Protein AF-A0A957A5H4-F1 (afdb_monomer_lite)

Structure (mmCIF, N/CA/C/O backbone):
data_AF-A0A957A5H4-F1
#
_entry.id   AF-A0A957A5H4-F1
#
loop_
_atom_site.group_PDB
_atom_site.id
_atom_site.type_symbol
_atom_site.label_atom_id
_atom_site.label_alt_id
_atom_site.label_comp_id
_atom_site.label_asym_id
_atom_site.label_entity_id
_atom_site.label_seq_id
_atom_site.pdbx_PDB_ins_code
_atom_site.Cartn_x
_atom_site.Cartn_y
_atom_site.Cartn_z
_atom_site.occupancy
_atom_site.B_iso_or_equiv
_atom_site.auth_seq_id
_atom_site.auth_comp_id
_atom_site.auth_asym_id
_atom_site.auth_atom_id
_atom_site.pdbx_PDB_model_num
ATOM 1 N N . SER A 1 1 ? -30.446 -36.957 -6.733 1.00 55.88 1 SER A N 1
ATOM 2 C CA . SER A 1 1 ? -30.312 -37.901 -5.613 1.00 55.88 1 SER A CA 1
ATOM 3 C C . SER A 1 1 ? -29.070 -38.734 -5.810 1.00 55.88 1 SER A C 1
ATOM 5 O O . SER A 1 1 ? -29.188 -39.827 -6.333 1.00 55.88 1 SER A O 1
ATOM 7 N N . GLU A 1 2 ? -27.893 -38.227 -5.444 1.00 54.50 2 GLU A N 1
ATOM 8 C CA . GLU A 1 2 ? -26.667 -39.028 -5.476 1.00 54.50 2 GLU A CA 1
ATOM 9 C C . GLU A 1 2 ? -25.771 -38.679 -4.280 1.00 54.50 2 GLU A C 1
ATOM 11 O O . GLU A 1 2 ? -25.314 -37.553 -4.121 1.00 54.50 2 GLU A O 1
ATOM 16 N N . PHE A 1 3 ? -25.662 -39.691 -3.418 1.00 54.66 3 PHE A N 1
ATOM 17 C CA . PHE A 1 3 ? -24.564 -40.114 -2.551 1.00 54.66 3 PHE A CA 1
ATOM 18 C C . PHE A 1 3 ? -23.832 -39.113 -1.642 1.00 54.66 3 PHE A C 1
ATOM 20 O O . PHE A 1 3 ? -22.877 -38.437 -2.007 1.00 54.66 3 PHE A O 1
ATOM 27 N N . LEU A 1 4 ? -24.240 -39.193 -0.371 1.00 59.69 4 LEU A N 1
ATOM 28 C CA . LEU A 1 4 ? -23.496 -38.851 0.839 1.00 59.69 4 LEU A CA 1
ATOM 29 C C . LEU A 1 4 ? -22.224 -39.715 0.953 1.00 59.69 4 LEU A C 1
ATOM 31 O O . LEU A 1 4 ? -22.321 -40.940 1.046 1.00 59.69 4 LEU A O 1
ATOM 35 N N . THR A 1 5 ? -21.046 -39.093 1.004 1.00 67.75 5 THR A N 1
ATOM 36 C CA . THR A 1 5 ? -19.775 -39.746 1.365 1.00 67.75 5 THR A CA 1
ATOM 37 C C . THR A 1 5 ? -19.467 -39.573 2.865 1.00 67.75 5 THR A C 1
ATOM 39 O O . THR A 1 5 ? -19.784 -38.529 3.439 1.00 67.75 5 THR A O 1
ATOM 42 N N . PRO A 1 6 ? -18.881 -40.593 3.526 1.00 62.28 6 PRO A N 1
ATOM 43 C CA . PRO A 1 6 ? -18.788 -40.683 4.983 1.00 62.28 6 PRO A CA 1
ATOM 44 C C . PRO A 1 6 ? -17.633 -39.878 5.601 1.00 62.28 6 PRO A C 1
ATOM 46 O O . PRO A 1 6 ? -16.584 -39.666 4.996 1.00 62.28 6 PRO A O 1
ATOM 49 N N . LEU A 1 7 ? -17.851 -39.481 6.858 1.00 56.69 7 LEU A N 1
ATOM 50 C CA . LEU A 1 7 ? -16.922 -38.780 7.745 1.00 56.69 7 LEU A CA 1
ATOM 51 C C . LEU A 1 7 ? -15.708 -39.667 8.082 1.00 56.69 7 LEU A C 1
ATOM 53 O O . LEU A 1 7 ? -15.852 -40.726 8.694 1.00 56.69 7 LEU A O 1
ATOM 57 N N . GLY A 1 8 ? -14.518 -39.224 7.671 1.00 57.06 8 GLY A N 1
ATOM 58 C CA . GLY A 1 8 ? -13.235 -39.873 7.945 1.00 57.06 8 GLY A CA 1
ATOM 59 C C . GLY A 1 8 ? -12.703 -39.588 9.354 1.00 57.06 8 GLY A C 1
ATOM 60 O O . GLY A 1 8 ? -12.893 -38.506 9.903 1.00 57.06 8 GLY A O 1
ATOM 61 N N . ALA A 1 9 ? -12.046 -40.601 9.916 1.00 60.00 9 ALA A N 1
ATOM 62 C CA . ALA A 1 9 ? -11.662 -40.772 11.312 1.00 60.00 9 ALA A CA 1
ATOM 63 C C . ALA A 1 9 ? -10.760 -39.681 11.923 1.00 60.00 9 ALA A C 1
ATOM 65 O O . ALA A 1 9 ? -9.797 -39.207 11.323 1.00 60.00 9 ALA A O 1
ATOM 66 N N . THR A 1 10 ? -11.045 -39.373 13.189 1.00 51.94 10 THR A N 1
ATOM 67 C CA . THR A 1 10 ? -10.250 -38.538 14.095 1.00 51.94 10 THR A CA 1
ATOM 68 C C . THR A 1 10 ? -9.019 -39.307 14.580 1.00 51.94 10 THR A C 1
ATOM 70 O O . THR A 1 10 ? -9.148 -40.312 15.277 1.00 51.94 10 THR A O 1
ATOM 73 N N . ALA A 1 11 ? -7.821 -38.839 14.232 1.00 59.34 11 ALA A N 1
ATOM 74 C CA . ALA A 1 11 ? -6.578 -39.358 14.793 1.00 59.34 11 ALA A CA 1
ATOM 75 C C . ALA A 1 11 ? -6.287 -38.693 16.151 1.00 59.34 11 ALA A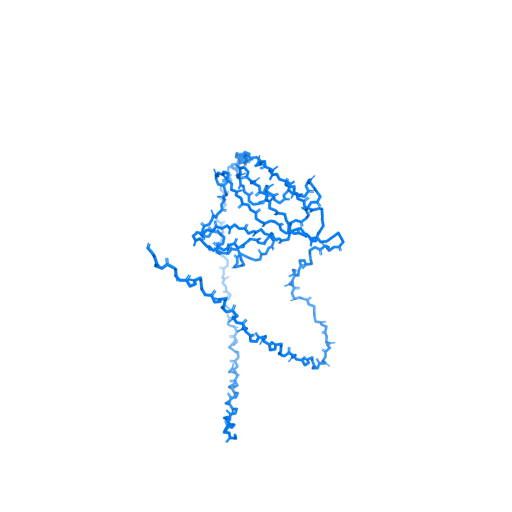 C 1
ATOM 77 O O . ALA A 1 11 ? -6.185 -37.471 16.250 1.00 59.34 11 ALA A O 1
ATOM 78 N N . THR A 1 12 ? -6.154 -39.515 17.190 1.00 71.56 12 THR A N 1
ATOM 79 C CA . THR A 1 12 ? -5.753 -39.127 18.549 1.00 71.56 12 THR A CA 1
ATOM 80 C C . THR A 1 12 ? -4.267 -38.749 18.579 1.00 71.56 12 THR A C 1
ATOM 82 O O . THR A 1 12 ? -3.441 -39.581 18.195 1.00 71.56 12 THR A O 1
ATOM 85 N N . PRO A 1 13 ? -3.876 -37.546 19.041 1.00 70.69 13 PRO A N 1
ATOM 86 C CA . PRO A 1 13 ? -2.466 -37.211 19.196 1.00 70.69 13 PRO A CA 1
ATOM 87 C C . PRO A 1 13 ? -1.824 -37.981 20.363 1.00 70.69 13 PRO A C 1
ATOM 89 O O . PRO A 1 13 ? -2.389 -38.107 21.449 1.00 70.69 13 PRO A O 1
ATOM 92 N N . SER A 1 14 ? -0.624 -38.495 20.087 1.00 75.38 14 SER A N 1
ATOM 93 C CA . SER A 1 14 ? 0.270 -39.245 20.979 1.00 75.38 14 SER A CA 1
ATOM 94 C C . SER A 1 14 ? 0.881 -38.343 22.070 1.00 75.38 14 SER A C 1
ATOM 96 O O . SER A 1 14 ? 1.149 -37.172 21.789 1.00 75.38 14 SER A O 1
ATOM 98 N N . PRO A 1 15 ? 1.115 -38.843 23.301 1.00 69.50 15 PRO A N 1
ATOM 99 C CA . PRO A 1 15 ? 1.547 -38.022 24.425 1.00 69.50 15 PRO A CA 1
ATOM 100 C C . PRO A 1 15 ? 2.988 -37.499 24.320 1.00 69.50 15 PRO A C 1
ATOM 102 O O . PRO A 1 15 ? 3.905 -38.143 23.814 1.00 69.50 15 PRO A O 1
ATOM 105 N N . THR A 1 16 ? 3.130 -36.302 24.880 1.00 69.44 16 THR A N 1
ATOM 106 C CA . THR A 1 16 ? 4.310 -35.456 25.062 1.00 69.44 16 THR A CA 1
ATOM 107 C C . THR A 1 16 ? 5.468 -36.155 25.780 1.00 69.44 16 THR A C 1
ATOM 109 O O . THR A 1 16 ? 5.308 -36.667 26.887 1.00 69.44 16 THR A O 1
ATOM 112 N N . ALA A 1 17 ? 6.662 -36.103 25.183 1.00 61.94 17 ALA A N 1
ATOM 113 C CA . ALA A 1 17 ? 7.905 -36.518 25.825 1.00 61.94 17 ALA A CA 1
ATOM 114 C C . ALA A 1 17 ? 8.346 -35.513 26.907 1.00 61.94 17 ALA A C 1
ATOM 116 O O . ALA A 1 17 ? 8.286 -34.298 26.721 1.00 61.94 17 ALA A O 1
ATOM 117 N N . SER A 1 18 ? 8.805 -36.053 28.036 1.00 65.56 18 SER A N 1
ATOM 118 C CA . SER A 1 18 ? 9.307 -35.318 29.200 1.00 65.56 18 SER A CA 1
ATOM 119 C C . SER A 1 18 ? 10.677 -34.685 28.908 1.00 65.56 18 SER A C 1
ATOM 121 O O . SER A 1 18 ? 11.568 -35.395 28.438 1.00 65.56 18 SER A O 1
ATOM 123 N N . PRO A 1 19 ? 10.904 -33.392 29.205 1.00 72.19 19 PRO A N 1
ATOM 124 C CA . PRO A 1 19 ? 12.201 -32.764 28.978 1.00 72.19 19 PRO A CA 1
ATOM 125 C C . PRO A 1 19 ? 13.236 -33.250 30.004 1.00 72.19 19 PRO A C 1
ATOM 127 O O . PRO A 1 19 ? 13.022 -33.182 31.213 1.00 72.19 19 PRO A O 1
ATOM 130 N N . THR A 1 20 ? 14.379 -33.730 29.515 1.00 71.94 20 THR A N 1
ATOM 131 C CA . THR A 1 20 ? 15.571 -34.022 30.320 1.00 71.94 20 THR A CA 1
ATOM 132 C C . THR A 1 20 ? 16.333 -32.723 30.577 1.00 71.94 20 THR A C 1
ATOM 134 O O . THR A 1 20 ? 16.801 -32.074 29.645 1.00 71.94 20 THR A O 1
ATOM 137 N N . THR A 1 21 ? 16.470 -32.333 31.843 1.00 55.03 21 THR A N 1
ATOM 138 C CA . THR A 1 21 ? 17.257 -31.166 32.258 1.00 55.03 21 THR A CA 1
ATOM 139 C C . THR A 1 21 ? 18.733 -31.541 32.386 1.00 55.03 21 THR A C 1
ATOM 141 O O . THR A 1 21 ? 19.147 -32.124 33.389 1.00 55.03 21 THR A O 1
ATOM 144 N N . THR A 1 22 ? 19.545 -31.209 31.385 1.00 60.06 22 THR A N 1
ATOM 145 C CA . THR A 1 22 ? 21.007 -31.315 31.477 1.00 60.06 22 THR A CA 1
ATOM 146 C C . THR A 1 22 ? 21.561 -30.064 32.159 1.00 60.06 22 THR A C 1
ATOM 148 O O . THR A 1 22 ? 21.514 -28.969 31.608 1.00 60.06 22 THR A O 1
ATOM 151 N N . SER A 1 23 ? 22.074 -30.231 33.379 1.00 60.28 23 SER A N 1
ATOM 152 C CA . SER A 1 23 ? 22.760 -29.184 34.140 1.00 60.28 23 SER A CA 1
ATOM 153 C C . SER A 1 23 ? 24.192 -29.030 33.628 1.00 60.28 23 SER A C 1
ATOM 155 O O . SER A 1 23 ? 25.037 -29.889 33.875 1.00 60.28 23 SER A O 1
ATOM 157 N N . THR A 1 24 ? 24.475 -27.947 32.910 1.00 61.72 24 THR A N 1
ATOM 158 C CA . THR A 1 24 ? 25.821 -27.616 32.424 1.00 61.72 24 THR A CA 1
ATOM 159 C C . THR A 1 24 ? 26.560 -26.720 33.416 1.00 61.72 24 THR A C 1
ATOM 161 O O . THR A 1 24 ? 26.071 -25.653 33.784 1.00 61.72 24 THR A O 1
ATOM 164 N N . THR A 1 25 ? 27.755 -27.150 33.819 1.00 70.94 25 THR A N 1
ATOM 165 C CA . THR A 1 25 ? 28.714 -26.395 34.639 1.00 70.94 25 THR A CA 1
ATOM 166 C C . THR A 1 25 ? 29.130 -25.091 33.944 1.00 70.94 25 THR A C 1
ATOM 168 O O . THR A 1 25 ? 29.527 -25.141 32.778 1.00 70.94 25 THR A O 1
ATOM 171 N N . PRO A 1 26 ? 29.092 -23.928 34.621 1.00 64.88 26 PRO A N 1
ATOM 172 C CA . PRO A 1 26 ? 29.508 -22.666 34.022 1.00 64.88 26 PRO A CA 1
ATOM 173 C C . PRO A 1 26 ? 31.037 -22.597 33.890 1.00 64.88 26 PRO A C 1
ATOM 175 O O . PRO A 1 26 ? 31.771 -22.671 34.875 1.00 64.88 26 PRO A O 1
ATOM 178 N N . THR A 1 27 ? 31.523 -22.436 32.661 1.00 78.25 27 THR A N 1
ATOM 179 C CA . THR A 1 27 ? 32.923 -22.108 32.356 1.00 78.25 27 THR A CA 1
ATOM 180 C C . THR A 1 27 ? 33.168 -20.613 32.615 1.00 78.25 27 THR A C 1
ATOM 182 O O . THR A 1 27 ? 32.358 -19.790 32.178 1.00 78.25 27 THR A O 1
ATOM 185 N N . PRO A 1 28 ? 34.259 -20.218 33.303 1.00 68.06 28 PRO A N 1
ATOM 186 C CA . PRO A 1 28 ? 34.569 -18.809 33.530 1.00 68.06 28 PRO A CA 1
ATOM 187 C C . PRO A 1 28 ? 34.792 -18.091 32.194 1.00 68.06 28 PRO A C 1
ATOM 189 O O . PRO A 1 28 ? 35.598 -18.509 31.364 1.00 68.06 28 PRO A O 1
ATOM 192 N N . THR A 1 29 ? 34.034 -17.016 31.989 1.00 71.44 29 THR A N 1
ATOM 193 C CA . THR A 1 29 ? 34.033 -16.226 30.755 1.00 71.44 29 THR A CA 1
ATOM 194 C C . THR A 1 29 ? 35.177 -15.206 30.788 1.00 71.44 29 THR A C 1
ATOM 196 O O . THR A 1 29 ? 35.299 -14.480 31.778 1.00 71.44 29 THR A O 1
ATOM 199 N N . PRO A 1 30 ? 36.028 -15.127 29.746 1.00 73.44 30 PRO A N 1
ATOM 200 C CA . PRO A 1 30 ? 37.092 -14.132 29.672 1.00 73.44 30 PRO A CA 1
ATOM 201 C C . PRO A 1 30 ? 36.517 -12.709 29.623 1.00 73.44 30 PRO A C 1
ATOM 203 O O . PRO A 1 30 ? 35.527 -12.443 28.943 1.00 73.44 30 PRO A O 1
ATOM 206 N N . SER A 1 31 ? 37.163 -11.795 30.349 1.00 72.56 31 SER A N 1
ATOM 207 C CA . SER A 1 31 ? 36.809 -10.374 30.394 1.00 72.56 31 SER A CA 1
ATOM 208 C C . SER A 1 31 ? 37.044 -9.732 29.024 1.00 72.56 31 SER A C 1
ATOM 210 O O . SER A 1 31 ? 38.182 -9.649 28.560 1.00 72.56 31 SER A O 1
ATOM 212 N N . ALA A 1 32 ? 35.964 -9.328 28.354 1.00 68.25 32 ALA A N 1
ATOM 213 C CA . ALA A 1 32 ? 36.020 -8.754 27.018 1.00 68.25 32 ALA A CA 1
ATOM 214 C C . ALA A 1 32 ? 36.489 -7.293 27.061 1.00 68.25 32 ALA A C 1
ATOM 216 O O . ALA A 1 32 ? 35.935 -6.456 27.775 1.00 68.25 32 ALA A O 1
ATOM 217 N N . THR A 1 33 ? 37.498 -6.981 26.249 1.00 75.19 33 THR A N 1
ATOM 218 C CA . THR A 1 33 ? 37.889 -5.613 25.910 1.00 75.19 33 THR A CA 1
ATOM 219 C C . THR A 1 33 ? 36.698 -4.895 25.275 1.00 75.19 33 THR A C 1
ATOM 221 O O . THR A 1 33 ? 36.200 -5.312 24.233 1.00 75.19 33 THR A O 1
ATOM 224 N N . VAL A 1 34 ? 36.242 -3.811 25.904 1.00 69.56 34 VAL A N 1
ATOM 225 C CA . VAL A 1 34 ? 35.187 -2.937 25.377 1.00 69.56 34 VAL A CA 1
ATOM 226 C C . VAL A 1 34 ? 35.667 -2.273 24.088 1.00 69.56 34 VAL A C 1
ATOM 228 O O . VAL A 1 34 ? 36.423 -1.304 24.106 1.00 69.56 34 VAL A O 1
ATOM 231 N N . THR A 1 35 ? 35.240 -2.818 22.951 1.00 79.94 35 THR A N 1
ATOM 232 C CA . THR A 1 35 ? 35.328 -2.139 21.659 1.00 79.94 35 THR A CA 1
ATOM 233 C C . THR A 1 35 ? 34.397 -0.925 21.702 1.00 79.94 35 THR A C 1
ATOM 235 O O . THR A 1 35 ? 33.235 -1.086 22.082 1.00 79.94 35 THR A O 1
ATOM 238 N N . PRO A 1 36 ? 34.868 0.285 21.351 1.00 73.44 36 PRO A N 1
ATOM 239 C CA . PRO A 1 36 ? 34.011 1.461 21.322 1.00 73.44 36 PRO A CA 1
ATOM 240 C C . PRO A 1 36 ? 32.834 1.204 20.381 1.00 73.44 36 PRO A C 1
ATOM 242 O O . PRO A 1 36 ? 33.021 0.888 19.205 1.00 73.44 36 PRO A O 1
ATOM 245 N N . THR A 1 37 ? 31.621 1.317 20.921 1.00 80.94 37 THR A N 1
ATOM 246 C CA . THR A 1 37 ? 30.385 1.200 20.151 1.00 80.94 37 THR A CA 1
ATOM 247 C C . THR A 1 37 ? 30.412 2.250 19.040 1.00 80.94 37 THR A C 1
ATOM 249 O O . THR A 1 37 ? 30.553 3.437 19.351 1.00 80.94 37 THR A O 1
ATOM 252 N N . PRO A 1 38 ? 30.310 1.860 17.756 1.00 80.31 38 PRO A N 1
ATOM 253 C CA . PRO A 1 38 ? 30.267 2.828 16.673 1.00 80.31 38 PRO A CA 1
ATOM 254 C C . PRO A 1 38 ? 29.089 3.779 16.897 1.00 80.31 38 PRO A C 1
ATOM 256 O O . PRO A 1 38 ? 27.972 3.344 17.183 1.00 80.31 38 PRO A O 1
ATOM 259 N N . SER A 1 39 ? 29.350 5.083 16.786 1.00 81.06 39 SER A N 1
ATOM 260 C CA . SER A 1 39 ? 28.299 6.098 16.824 1.00 81.06 39 SER A CA 1
ATOM 261 C C . SER A 1 39 ? 27.311 5.818 15.684 1.00 81.06 39 SER A C 1
ATOM 263 O O . SER A 1 39 ? 27.762 5.603 14.552 1.00 81.06 39 SER A O 1
ATOM 265 N N . PRO A 1 40 ? 25.991 5.771 15.944 1.00 78.38 40 PRO A N 1
ATOM 266 C CA . PRO A 1 40 ? 25.012 5.462 14.914 1.00 78.38 40 PRO A CA 1
ATOM 267 C C . PRO A 1 40 ? 25.123 6.496 13.794 1.00 78.38 40 PRO A C 1
ATOM 269 O O . PRO A 1 40 ? 24.853 7.681 13.983 1.00 78.38 40 PRO A O 1
ATOM 272 N N . THR A 1 41 ? 25.542 6.042 12.614 1.00 78.06 41 THR A N 1
ATOM 273 C CA . THR A 1 41 ? 25.474 6.862 11.407 1.00 78.06 41 THR A CA 1
ATOM 274 C C . THR A 1 41 ? 24.001 7.044 11.089 1.00 78.06 41 THR A C 1
ATOM 276 O O . THR A 1 41 ? 23.300 6.063 10.837 1.00 78.06 41 THR A O 1
ATOM 279 N N . THR A 1 42 ? 23.516 8.283 11.158 1.00 64.19 42 THR A N 1
ATOM 280 C CA . THR A 1 42 ? 22.141 8.599 10.779 1.00 64.19 42 THR A CA 1
ATOM 281 C C . THR A 1 42 ? 21.948 8.152 9.329 1.00 64.19 42 THR A C 1
ATOM 283 O O . THR A 1 42 ? 22.702 8.609 8.465 1.00 64.19 42 THR A O 1
ATOM 286 N N . PRO A 1 43 ? 21.011 7.230 9.045 1.00 64.31 43 PRO A N 1
ATOM 287 C CA . PRO A 1 43 ? 20.782 6.784 7.682 1.00 64.31 43 PRO A CA 1
ATOM 288 C C . PRO A 1 43 ? 20.429 7.993 6.808 1.00 64.31 43 PRO A C 1
ATOM 290 O O . PRO A 1 43 ? 19.810 8.943 7.304 1.00 64.31 43 PRO A O 1
ATOM 293 N N . PRO A 1 44 ? 20.842 7.994 5.529 1.00 62.91 44 PRO A N 1
ATOM 294 C CA . PRO A 1 44 ? 20.503 9.074 4.617 1.00 62.91 44 PRO A CA 1
ATOM 295 C C . PRO A 1 44 ? 18.989 9.280 4.637 1.00 62.91 44 PRO A C 1
ATOM 297 O O . PRO A 1 44 ? 18.224 8.321 4.529 1.00 62.91 44 PRO A O 1
ATOM 300 N N . SER A 1 45 ? 18.568 10.532 4.822 1.00 57.69 45 SER A N 1
ATOM 301 C CA . SER A 1 45 ? 17.155 10.897 4.832 1.00 57.69 45 SER A CA 1
ATOM 302 C C . SER A 1 45 ? 16.552 10.483 3.493 1.00 57.69 45 SER A C 1
ATOM 304 O O . SER A 1 45 ? 16.918 11.036 2.452 1.00 57.69 45 SER A O 1
ATOM 306 N N . ALA A 1 46 ? 15.689 9.465 3.500 1.00 59.47 46 ALA A N 1
ATOM 307 C CA . ALA A 1 46 ? 14.955 9.071 2.310 1.00 59.47 46 ALA A CA 1
ATOM 308 C C . ALA A 1 46 ? 14.209 10.313 1.810 1.00 59.47 46 ALA A C 1
ATOM 310 O O . ALA A 1 46 ? 13.489 10.947 2.583 1.00 59.47 46 ALA A O 1
ATOM 311 N N . SER A 1 47 ? 14.426 10.703 0.548 1.00 61.56 47 SER A N 1
ATOM 312 C CA . SER A 1 47 ? 13.673 11.809 -0.047 1.00 61.56 47 SER A CA 1
ATOM 313 C C . SER A 1 47 ? 12.191 11.532 0.162 1.00 61.56 47 SER A C 1
ATOM 315 O O . SER A 1 47 ? 11.675 10.523 -0.317 1.00 61.56 47 SER A O 1
ATOM 317 N N . ALA A 1 48 ? 11.529 12.397 0.930 1.00 70.31 48 ALA A N 1
ATOM 318 C CA . ALA A 1 48 ? 10.103 12.288 1.151 1.00 70.31 48 ALA A CA 1
ATOM 319 C C . ALA A 1 48 ? 9.423 12.461 -0.207 1.00 70.31 48 ALA A C 1
ATOM 321 O O . ALA A 1 48 ? 9.511 13.527 -0.822 1.00 70.31 48 ALA A O 1
ATOM 322 N N . GLY A 1 49 ? 8.801 11.395 -0.705 1.00 86.00 49 GLY A N 1
ATOM 323 C CA . GLY A 1 49 ? 8.048 11.473 -1.942 1.00 86.00 49 GLY A CA 1
ATOM 324 C C . GLY A 1 49 ? 6.948 12.523 -1.851 1.00 86.00 49 GLY A C 1
ATOM 325 O O . GLY A 1 49 ? 6.445 12.871 -0.780 1.00 86.00 49 GLY A O 1
ATOM 326 N N . VAL A 1 50 ? 6.552 13.032 -3.011 1.00 94.75 50 VAL A N 1
ATOM 327 C CA . VAL A 1 50 ? 5.424 13.955 -3.126 1.00 94.75 50 VAL A CA 1
ATOM 328 C C . VAL A 1 50 ? 4.190 13.163 -3.542 1.00 94.75 50 VAL A C 1
ATOM 330 O O . VAL A 1 50 ? 4.245 12.380 -4.490 1.00 94.75 50 VAL A O 1
ATOM 333 N N . ILE A 1 51 ? 3.069 13.373 -2.846 1.00 96.25 51 ILE A N 1
ATOM 334 C CA . ILE A 1 51 ? 1.753 12.896 -3.289 1.00 96.25 51 ILE A CA 1
ATOM 335 C C . ILE A 1 51 ? 1.136 13.949 -4.213 1.00 96.25 51 ILE A C 1
ATOM 337 O O . ILE A 1 51 ? 0.868 15.082 -3.794 1.00 96.25 51 ILE A O 1
ATOM 341 N N . THR A 1 52 ? 0.820 13.556 -5.439 1.00 96.94 52 THR A N 1
ATOM 342 C CA . THR A 1 52 ? -0.002 14.326 -6.378 1.00 96.94 52 THR A CA 1
ATOM 343 C C . THR A 1 52 ? -1.353 13.636 -6.553 1.00 96.94 52 THR A C 1
ATOM 345 O O . THR A 1 52 ? -1.435 12.412 -6.582 1.00 96.94 52 THR A O 1
ATOM 348 N N . GLY A 1 53 ? -2.426 14.419 -6.662 1.00 94.62 53 GLY A N 1
ATOM 349 C CA . GLY A 1 53 ? -3.799 13.912 -6.694 1.00 94.62 53 GLY A CA 1
ATOM 350 C C . GLY A 1 53 ? -4.543 14.134 -5.378 1.00 94.62 53 GLY A C 1
ATOM 351 O O . GLY A 1 53 ? -3.981 14.626 -4.395 1.00 94.62 53 GLY A O 1
ATOM 352 N N . ASN A 1 54 ? -5.834 13.808 -5.388 1.00 93.62 54 ASN A N 1
ATOM 353 C CA . ASN A 1 54 ? -6.722 14.021 -4.253 1.00 93.62 54 ASN A CA 1
ATOM 354 C C . ASN A 1 54 ? -6.834 12.741 -3.418 1.00 93.62 54 ASN A C 1
ATOM 356 O O . ASN A 1 54 ? -7.242 11.699 -3.934 1.00 93.62 54 ASN A O 1
ATOM 360 N N . LEU A 1 55 ? -6.511 12.831 -2.129 1.00 93.56 55 LEU A N 1
ATOM 361 C CA . LEU A 1 55 ? -6.805 11.772 -1.170 1.00 93.56 55 LEU A CA 1
ATOM 362 C C . LEU A 1 55 ? -8.134 12.101 -0.491 1.00 93.56 55 LEU A C 1
ATOM 364 O O . LEU A 1 55 ? -8.252 13.175 0.103 1.00 93.56 55 LEU A O 1
ATOM 368 N N . PRO A 1 56 ? -9.144 11.221 -0.563 1.00 90.44 56 PRO A N 1
ATOM 369 C CA . PRO A 1 56 ? -10.356 11.440 0.197 1.00 90.44 56 PRO A CA 1
ATOM 370 C C . PRO A 1 56 ? -10.022 11.358 1.692 1.00 90.44 56 PRO A C 1
ATOM 372 O O . PRO A 1 56 ? -9.310 10.444 2.103 1.00 90.44 56 PRO A O 1
ATOM 375 N N . PRO A 1 57 ? -10.553 12.262 2.527 1.00 79.75 57 PRO A N 1
ATOM 376 C CA . PRO A 1 57 ? -10.230 12.263 3.949 1.00 79.75 57 PRO A CA 1
ATOM 377 C C . PRO A 1 57 ? -10.736 11.002 4.659 1.00 79.75 57 PRO A C 1
ATOM 379 O O . PRO A 1 57 ? -10.204 10.636 5.699 1.00 79.75 57 PRO A O 1
ATOM 382 N N . THR A 1 58 ? -11.772 10.329 4.135 1.00 83.31 58 THR A N 1
ATOM 383 C CA . THR A 1 58 ? -12.411 9.223 4.853 1.00 83.31 58 THR A CA 1
ATOM 384 C C . THR A 1 58 ? -13.033 8.154 3.962 1.00 83.31 58 THR A C 1
ATOM 386 O O . THR A 1 58 ? -13.750 8.457 3.007 1.00 83.31 58 THR A O 1
ATOM 389 N N . GLY A 1 59 ? -12.797 6.885 4.320 1.00 76.44 59 GLY A N 1
ATOM 390 C CA . GLY A 1 59 ? -13.573 5.702 3.911 1.00 76.44 59 GLY A CA 1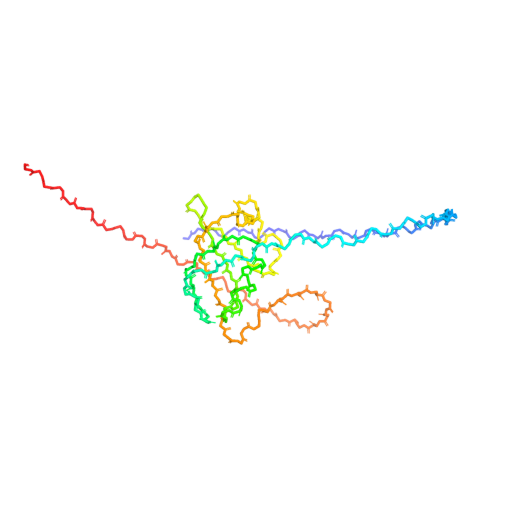
ATOM 391 C C . GLY A 1 59 ? -13.651 5.406 2.410 1.00 76.44 59 GLY A C 1
ATOM 392 O O . GLY A 1 59 ? -14.447 4.564 1.994 1.00 76.44 59 GLY A O 1
ATOM 393 N N . LYS A 1 60 ? -12.868 6.100 1.586 1.00 87.81 60 LYS A N 1
ATOM 394 C CA . LYS A 1 60 ? -12.911 6.021 0.125 1.00 87.81 60 LYS A CA 1
ATOM 395 C C . LYS A 1 60 ? -11.530 5.712 -0.436 1.00 87.81 60 LYS A C 1
ATOM 397 O O . LYS A 1 60 ? -10.511 5.871 0.236 1.00 87.81 60 LYS A O 1
ATOM 402 N N . ALA A 1 61 ? -11.527 5.276 -1.690 1.00 94.88 61 ALA A N 1
ATOM 403 C CA . ALA A 1 61 ? -10.316 5.136 -2.476 1.00 94.88 61 ALA A CA 1
ATOM 404 C C . ALA A 1 61 ? -9.975 6.465 -3.163 1.00 94.88 61 ALA A C 1
ATOM 406 O O . ALA A 1 61 ? -10.865 7.142 -3.681 1.00 94.88 61 ALA A O 1
ATOM 407 N N . GLY A 1 62 ? -8.697 6.818 -3.187 1.00 95.81 62 GLY A N 1
ATOM 408 C CA . GLY A 1 62 ? -8.135 7.877 -4.018 1.00 95.81 62 GLY A CA 1
ATOM 409 C C . GLY A 1 62 ? -7.095 7.295 -4.966 1.00 95.81 62 GLY A C 1
ATOM 410 O O . GLY A 1 62 ? -6.298 6.447 -4.567 1.00 95.81 62 GLY A O 1
ATOM 411 N N . LEU A 1 63 ? -7.098 7.750 -6.218 1.00 97.31 63 LEU A N 1
ATOM 412 C CA . LEU A 1 63 ? -5.992 7.510 -7.138 1.00 97.31 63 LEU A CA 1
ATOM 413 C C . LEU A 1 63 ? -4.996 8.658 -6.984 1.00 97.31 63 LEU A C 1
ATOM 415 O O . LEU A 1 63 ? -5.350 9.822 -7.188 1.00 97.31 63 LEU A O 1
ATOM 419 N N . ILE A 1 64 ? -3.762 8.328 -6.627 1.00 97.75 64 ILE A N 1
ATOM 420 C CA . ILE A 1 64 ? -2.676 9.293 -6.478 1.00 97.75 64 ILE A CA 1
ATOM 421 C C . ILE A 1 64 ? -1.498 8.928 -7.367 1.00 97.75 64 ILE A C 1
ATOM 423 O O . ILE A 1 64 ? -1.363 7.797 -7.831 1.00 97.75 64 ILE A O 1
ATOM 427 N N . VAL A 1 65 ? -0.612 9.894 -7.550 1.00 97.81 65 VAL A N 1
ATOM 428 C CA . VAL A 1 65 ? 0.727 9.693 -8.084 1.00 97.81 65 VAL A CA 1
ATOM 429 C C . VAL A 1 65 ? 1.716 9.947 -6.952 1.00 97.81 65 VAL A C 1
ATOM 431 O O . VAL A 1 65 ? 1.678 10.998 -6.314 1.00 97.81 65 VAL A O 1
ATOM 434 N N . TRP A 1 66 ? 2.576 8.972 -6.682 1.00 97.38 66 TRP A N 1
ATOM 435 C CA . TRP A 1 66 ? 3.622 9.038 -5.669 1.00 97.38 66 TRP A CA 1
ATOM 436 C C . TRP A 1 66 ? 4.974 9.269 -6.330 1.00 97.38 66 TRP A C 1
ATOM 438 O O . TRP A 1 66 ? 5.334 8.544 -7.253 1.00 97.38 66 TRP A O 1
ATOM 448 N N . GLY A 1 67 ? 5.720 10.266 -5.853 1.00 95.75 67 GLY A N 1
ATOM 449 C CA . GLY A 1 67 ? 7.033 10.634 -6.393 1.00 95.75 67 GLY A CA 1
ATOM 450 C C . GLY A 1 67 ? 8.171 9.650 -6.095 1.00 95.75 67 GLY A C 1
ATOM 451 O O . GLY A 1 67 ? 9.265 9.840 -6.616 1.00 95.75 67 GLY A O 1
ATOM 452 N N . GLY A 1 68 ? 7.923 8.625 -5.277 1.00 94.31 68 GLY A N 1
ATOM 453 C CA . GLY A 1 68 ? 8.910 7.630 -4.860 1.00 94.31 68 GLY A CA 1
ATOM 454 C C . GLY A 1 68 ? 9.331 7.749 -3.392 1.00 94.31 68 GLY A C 1
ATOM 455 O O . GLY A 1 68 ? 8.923 8.666 -2.690 1.00 94.31 68 GLY A O 1
ATOM 456 N N . GLY A 1 69 ? 10.105 6.783 -2.905 1.00 94.19 69 GLY A N 1
ATOM 457 C CA . GLY A 1 69 ? 10.460 6.594 -1.500 1.00 94.19 69 GLY A CA 1
ATOM 458 C C . GLY A 1 69 ? 9.818 5.345 -0.888 1.00 94.19 69 GLY A C 1
ATOM 459 O O . GLY A 1 69 ? 9.173 4.546 -1.579 1.00 94.19 69 GLY A O 1
ATOM 460 N N . SER A 1 70 ? 9.998 5.190 0.424 1.00 95.31 70 SER A N 1
ATOM 461 C CA . SER A 1 70 ? 9.475 4.049 1.176 1.00 95.31 70 SER A CA 1
ATOM 462 C C . SER A 1 70 ? 7.967 4.147 1.413 1.00 95.31 70 SER A C 1
ATOM 464 O O . SER A 1 70 ? 7.368 5.230 1.373 1.00 95.31 70 SER A O 1
ATOM 466 N N . MET A 1 71 ? 7.334 3.004 1.692 1.00 95.38 71 MET A N 1
ATOM 467 C CA . MET A 1 71 ? 5.901 2.970 2.011 1.00 95.38 71 MET A CA 1
ATOM 468 C C . MET A 1 71 ? 5.576 3.669 3.334 1.00 95.38 71 MET A C 1
ATOM 470 O O . MET A 1 71 ? 4.529 4.304 3.433 1.00 95.38 71 MET A O 1
ATOM 474 N N . ASP A 1 72 ? 6.489 3.655 4.307 1.00 94.94 72 ASP A N 1
ATOM 475 C CA . ASP A 1 72 ? 6.311 4.388 5.566 1.00 94.94 72 ASP A CA 1
ATOM 476 C C . ASP A 1 72 ? 6.247 5.904 5.333 1.00 94.94 72 ASP A C 1
ATOM 478 O O . ASP A 1 72 ? 5.376 6.585 5.879 1.00 94.94 72 ASP A O 1
ATOM 482 N N . SER A 1 73 ? 7.105 6.445 4.458 1.00 95.06 73 SER A N 1
ATOM 483 C CA . SER A 1 73 ? 7.055 7.864 4.085 1.00 95.06 73 SER A CA 1
ATOM 484 C C . SER A 1 73 ? 5.748 8.228 3.377 1.00 95.06 73 SER A C 1
ATOM 486 O O . SER A 1 73 ? 5.197 9.304 3.629 1.00 95.06 73 SER A O 1
ATOM 488 N N . LEU A 1 74 ? 5.217 7.338 2.530 1.00 95.94 74 LEU A N 1
ATOM 489 C CA . LEU A 1 74 ? 3.912 7.529 1.895 1.00 95.94 74 LEU A CA 1
ATOM 490 C C . LEU A 1 74 ? 2.797 7.585 2.944 1.00 95.94 74 LEU A C 1
ATOM 492 O O . LEU A 1 74 ? 1.991 8.514 2.911 1.00 95.94 74 LEU A O 1
ATOM 496 N N . VAL A 1 75 ? 2.767 6.641 3.891 1.00 95.94 75 VAL A N 1
ATOM 497 C CA . VAL A 1 75 ? 1.749 6.582 4.956 1.00 95.94 75 VAL A CA 1
ATOM 498 C C . VAL A 1 75 ? 1.776 7.850 5.810 1.00 95.94 75 VAL A C 1
ATOM 500 O O . VAL A 1 75 ? 0.728 8.460 6.022 1.00 95.94 75 VAL A O 1
ATOM 503 N N . VAL A 1 76 ? 2.960 8.306 6.231 1.00 94.62 76 VAL A N 1
ATOM 504 C CA . VAL A 1 76 ? 3.117 9.562 6.988 1.00 94.62 76 VAL A CA 1
ATOM 505 C C . VAL A 1 76 ? 2.633 10.766 6.174 1.00 94.62 76 VAL A C 1
ATOM 507 O O . VAL A 1 76 ? 1.900 11.613 6.687 1.00 94.62 76 VAL A O 1
ATOM 510 N N . THR A 1 77 ? 2.989 10.835 4.890 1.00 94.56 77 THR A N 1
ATOM 511 C CA . THR A 1 77 ? 2.587 11.945 4.009 1.00 94.56 77 THR A CA 1
ATOM 512 C C . THR A 1 77 ? 1.074 11.962 3.770 1.00 94.56 77 THR A C 1
ATOM 514 O O . THR A 1 77 ? 0.456 13.027 3.777 1.00 94.56 77 THR A O 1
ATOM 517 N N . ALA A 1 78 ? 0.456 10.793 3.586 1.00 95.00 78 ALA A N 1
ATOM 518 C CA . ALA A 1 78 ? -0.989 10.650 3.444 1.00 95.00 78 ALA A CA 1
ATOM 519 C C . ALA A 1 78 ? -1.729 11.031 4.738 1.00 95.00 78 ALA A C 1
ATOM 521 O O . ALA A 1 78 ? -2.723 11.760 4.677 1.00 95.00 78 ALA A O 1
ATOM 522 N N . ALA A 1 79 ? -1.200 10.639 5.902 1.00 93.62 79 ALA A N 1
ATOM 523 C CA . ALA A 1 79 ? -1.743 11.021 7.204 1.00 93.62 79 ALA A CA 1
ATOM 524 C C . ALA A 1 79 ? -1.692 12.542 7.420 1.00 93.62 79 ALA A C 1
ATOM 526 O O . ALA A 1 79 ? -2.674 13.130 7.872 1.00 93.62 79 ALA A O 1
ATOM 527 N N . GLY A 1 80 ? -0.610 13.205 6.994 1.00 92.00 80 GLY A N 1
ATOM 528 C CA . GLY A 1 80 ? -0.506 14.671 6.980 1.00 92.00 80 GLY A CA 1
ATOM 529 C C . GLY A 1 80 ? -1.551 15.368 6.096 1.00 92.00 80 GLY A C 1
ATOM 530 O O . GLY A 1 80 ? -1.808 16.557 6.267 1.00 92.00 80 GLY A O 1
ATOM 531 N N . ARG A 1 81 ? -2.193 14.631 5.181 1.00 93.12 81 ARG A N 1
ATOM 532 C CA . ARG A 1 81 ? -3.328 15.085 4.359 1.00 93.12 81 ARG A CA 1
ATOM 533 C C . ARG A 1 81 ? -4.687 14.594 4.865 1.00 93.12 81 ARG A C 1
ATOM 535 O O . ARG A 1 81 ? -5.679 14.697 4.150 1.00 93.12 81 ARG A O 1
ATOM 542 N N . GLY A 1 82 ? -4.743 14.054 6.080 1.00 92.19 82 GLY A N 1
ATOM 543 C CA . GLY A 1 82 ? -5.970 13.550 6.691 1.00 92.19 82 GLY A CA 1
ATOM 544 C C . GLY A 1 82 ? -6.418 12.176 6.186 1.00 92.19 82 GLY A C 1
ATOM 545 O O . GLY A 1 82 ? -7.525 11.766 6.507 1.00 92.19 82 GLY A O 1
ATOM 546 N N . CYS A 1 83 ? -5.590 11.454 5.425 1.00 94.44 83 CYS A N 1
ATOM 547 C CA . CYS A 1 83 ? -5.869 10.081 5.008 1.00 94.44 83 CYS A CA 1
ATOM 548 C C . CYS A 1 83 ? -5.099 9.100 5.898 1.00 94.44 83 CYS A C 1
ATOM 550 O O . CYS A 1 83 ? -3.890 8.931 5.744 1.00 94.44 83 CYS A O 1
ATOM 552 N N . ASN A 1 84 ? -5.801 8.416 6.805 1.00 94.38 84 ASN A N 1
ATOM 553 C CA . ASN A 1 84 ? -5.227 7.264 7.495 1.00 94.38 84 ASN A CA 1
ATOM 554 C C . ASN A 1 84 ? -5.240 6.061 6.542 1.00 94.38 84 ASN A C 1
ATOM 556 O O . ASN A 1 84 ? -6.307 5.535 6.229 1.00 94.38 84 ASN A O 1
ATOM 560 N N . VAL A 1 85 ? -4.081 5.681 6.007 1.00 95.44 85 VAL A N 1
ATOM 561 C CA . VAL A 1 85 ? -3.983 4.669 4.947 1.00 95.44 85 VAL A CA 1
ATOM 562 C C . VAL A 1 85 ? -4.274 3.278 5.503 1.00 95.44 85 VAL A C 1
ATOM 564 O O . VAL A 1 85 ? -3.508 2.756 6.307 1.00 95.44 85 VAL A O 1
ATOM 567 N N . ARG A 1 86 ? -5.329 2.636 4.994 1.00 96.12 86 ARG A N 1
ATOM 568 C CA . ARG A 1 86 ? -5.644 1.233 5.291 1.00 96.12 86 ARG A CA 1
ATOM 569 C C . ARG A 1 86 ? -4.921 0.274 4.357 1.00 96.12 86 ARG A C 1
ATOM 571 O O . ARG A 1 86 ? -4.402 -0.747 4.787 1.00 96.12 86 ARG A O 1
ATOM 578 N N . SER A 1 87 ? -4.941 0.565 3.061 1.00 97.12 87 SER A N 1
ATOM 579 C CA . SER A 1 87 ? -4.351 -0.310 2.046 1.00 97.12 87 SER A CA 1
ATOM 580 C C . SER A 1 87 ? -3.971 0.475 0.802 1.00 97.12 87 SER A C 1
ATOM 582 O O . SER A 1 87 ? -4.672 1.414 0.417 1.0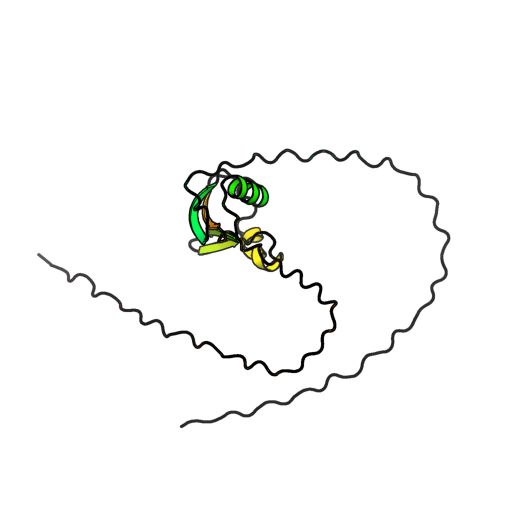0 97.12 87 SER A O 1
ATOM 584 N N . ILE A 1 88 ? -2.888 0.056 0.164 1.00 98.25 88 ILE A N 1
ATOM 585 C CA . ILE A 1 88 ? -2.312 0.641 -1.042 1.00 98.25 88 ILE A CA 1
ATOM 586 C C . ILE A 1 88 ? -2.282 -0.451 -2.103 1.00 98.25 88 ILE A C 1
ATOM 588 O O . ILE A 1 88 ? -1.935 -1.590 -1.804 1.00 98.25 88 ILE A O 1
ATOM 592 N N . TYR A 1 89 ? -2.621 -0.111 -3.339 1.00 98.38 89 TYR A N 1
ATOM 593 C CA . TYR A 1 89 ? -2.511 -1.016 -4.472 1.00 98.38 89 TYR A CA 1
ATOM 594 C C . TYR A 1 89 ? -1.750 -0.345 -5.606 1.00 98.38 89 TYR A C 1
ATOM 596 O O . TYR A 1 89 ? -2.011 0.807 -5.958 1.00 98.38 89 TYR A O 1
ATOM 604 N N . ALA A 1 90 ? -0.840 -1.099 -6.202 1.00 98.19 90 ALA A N 1
ATOM 605 C CA . ALA A 1 90 ? -0.123 -0.731 -7.412 1.00 98.19 90 ALA A CA 1
ATOM 606 C C . ALA A 1 90 ? -0.414 -1.760 -8.505 1.00 98.19 90 ALA A C 1
ATOM 608 O O . ALA A 1 90 ? -0.749 -2.908 -8.207 1.00 98.19 90 ALA A O 1
ATOM 609 N N . VAL A 1 91 ? -0.283 -1.355 -9.767 1.00 97.88 91 VAL A N 1
ATOM 610 C CA . VAL A 1 91 ? -0.403 -2.274 -10.903 1.00 97.88 91 VAL A CA 1
ATOM 611 C C . VAL A 1 91 ? 0.989 -2.720 -11.335 1.00 97.88 91 VAL A C 1
ATOM 613 O O . VAL A 1 91 ? 1.824 -1.892 -11.696 1.00 97.88 91 VAL A O 1
ATOM 616 N N . LYS A 1 92 ? 1.222 -4.031 -11.336 1.00 97.19 92 LYS A N 1
ATOM 617 C CA . LYS A 1 92 ? 2.443 -4.669 -11.830 1.00 97.19 92 LYS A CA 1
ATOM 618 C C . LYS A 1 92 ? 2.046 -5.819 -12.748 1.00 97.19 92 LYS A C 1
ATOM 620 O O . LYS A 1 92 ? 1.224 -6.650 -12.375 1.00 97.19 92 LYS A O 1
ATOM 625 N N . ASP A 1 93 ? 2.561 -5.809 -13.976 1.00 96.69 93 ASP A N 1
ATOM 626 C CA . ASP A 1 93 ? 2.311 -6.848 -14.987 1.00 96.69 93 ASP A CA 1
ATOM 627 C C . ASP A 1 93 ? 0.807 -7.149 -15.193 1.00 96.69 93 ASP A C 1
ATOM 629 O O . ASP A 1 93 ? 0.367 -8.294 -15.279 1.00 96.69 93 ASP A O 1
ATOM 633 N N . GLY A 1 94 ? -0.005 -6.083 -15.223 1.00 97.00 94 GLY A N 1
ATOM 634 C CA . GLY A 1 94 ? -1.459 -6.157 -15.410 1.00 97.00 94 GLY A CA 1
ATOM 635 C C . GLY A 1 94 ? -2.254 -6.631 -14.187 1.00 97.00 94 GLY A C 1
ATOM 636 O O . GLY A 1 94 ? -3.448 -6.895 -14.310 1.00 97.00 94 GLY A O 1
ATOM 637 N N . ARG A 1 95 ? -1.628 -6.748 -13.009 1.00 97.44 95 ARG A N 1
ATOM 638 C CA . ARG A 1 95 ? -2.264 -7.215 -11.767 1.00 97.44 95 ARG A CA 1
ATOM 639 C C . ARG A 1 95 ? -2.116 -6.201 -10.642 1.00 97.44 95 ARG A C 1
ATOM 641 O O . ARG A 1 95 ? -1.112 -5.500 -10.563 1.00 97.44 95 ARG A O 1
ATOM 648 N N . PHE A 1 96 ? -3.104 -6.155 -9.750 1.00 97.94 96 PHE A N 1
ATOM 649 C CA . PHE A 1 96 ? -3.000 -5.375 -8.520 1.00 97.94 96 PHE A CA 1
ATOM 650 C C . PHE A 1 96 ? -2.166 -6.119 -7.478 1.00 97.94 96 PHE A C 1
ATOM 652 O O . PHE A 1 96 ? -2.457 -7.268 -7.144 1.00 97.94 96 PHE A O 1
ATOM 659 N N . VAL A 1 97 ? -1.166 -5.435 -6.932 1.00 98.44 97 VAL A N 1
ATOM 660 C CA . VAL A 1 97 ? -0.354 -5.894 -5.803 1.00 98.44 97 VAL A CA 1
ATOM 661 C C . VAL A 1 97 ? -0.659 -4.987 -4.620 1.00 98.44 97 VAL A C 1
ATOM 663 O O . VAL A 1 97 ? -0.548 -3.766 -4.731 1.00 98.44 97 VAL A O 1
ATOM 666 N N . GLY A 1 98 ? -1.108 -5.586 -3.518 1.00 98.00 98 GLY A N 1
ATOM 667 C CA . GLY A 1 98 ? -1.552 -4.868 -2.328 1.00 98.00 98 GLY A CA 1
ATOM 668 C C . GLY A 1 98 ? -0.459 -4.729 -1.272 1.00 98.00 98 GLY A C 1
ATOM 669 O O . GLY A 1 98 ? 0.350 -5.636 -1.086 1.00 98.00 98 GLY A O 1
ATOM 670 N N . TYR A 1 99 ? -0.485 -3.613 -0.555 1.00 98.44 99 TYR A N 1
ATOM 671 C CA . TYR A 1 99 ? 0.289 -3.352 0.651 1.00 98.44 99 TYR A CA 1
ATOM 672 C C . TYR A 1 99 ? -0.635 -2.833 1.749 1.00 98.44 99 TYR A C 1
ATOM 674 O O . TYR A 1 99 ? -1.442 -1.930 1.525 1.00 98.44 99 TYR A O 1
ATOM 682 N N . THR A 1 100 ? -0.516 -3.404 2.943 1.00 97.88 100 THR A N 1
ATOM 683 C CA . THR A 1 100 ? -1.292 -3.018 4.127 1.00 97.88 100 THR A CA 1
ATOM 684 C C . THR A 1 100 ? -0.321 -2.562 5.219 1.00 97.88 100 THR A C 1
ATOM 686 O O . THR A 1 100 ? 0.428 -3.401 5.736 1.00 97.88 100 THR A O 1
ATOM 689 N N . PRO A 1 101 ? -0.296 -1.262 5.571 1.00 96.75 101 PRO A N 1
ATOM 690 C CA . PRO A 1 101 ? 0.556 -0.757 6.644 1.00 96.75 101 PRO A CA 1
ATOM 691 C C . PRO A 1 101 ? 0.306 -1.498 7.964 1.00 96.75 101 PRO A C 1
ATOM 693 O O . PRO A 1 101 ? -0.838 -1.755 8.333 1.00 96.75 101 PRO A O 1
ATOM 696 N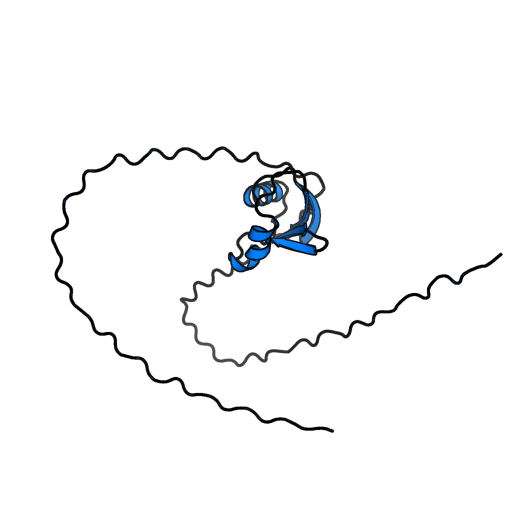 N . GLY A 1 102 ? 1.377 -1.877 8.666 1.00 94.81 102 GLY A N 1
ATOM 697 C CA . GLY A 1 102 ? 1.299 -2.587 9.951 1.00 94.81 102 GLY A CA 1
ATOM 698 C C . GLY A 1 102 ? 0.850 -4.055 9.880 1.00 94.81 102 GLY A C 1
ATOM 699 O O . GLY A 1 102 ? 0.826 -4.729 10.910 1.00 94.81 102 GLY A O 1
ATOM 700 N N . ALA A 1 103 ? 0.517 -4.580 8.697 1.00 96.06 103 ALA A N 1
ATOM 701 C CA . ALA A 1 103 ? 0.187 -5.993 8.548 1.00 96.06 103 ALA A CA 1
ATOM 702 C C . ALA A 1 103 ? 1.429 -6.893 8.715 1.00 96.06 103 ALA A C 1
ATOM 704 O O . ALA A 1 103 ? 2.550 -6.464 8.421 1.00 96.06 103 ALA A O 1
ATOM 705 N N . PRO A 1 104 ? 1.254 -8.164 9.130 1.00 96.75 104 PRO A N 1
ATOM 706 C CA . PRO A 1 104 ? 2.343 -9.134 9.161 1.00 96.75 104 PRO A CA 1
ATOM 707 C C . PRO A 1 104 ? 3.053 -9.265 7.808 1.00 96.75 104 PRO A C 1
ATOM 709 O O . PRO A 1 104 ? 2.426 -9.163 6.753 1.00 96.75 104 PRO A O 1
ATOM 712 N N . ALA A 1 105 ? 4.349 -9.587 7.833 1.00 95.94 105 ALA A N 1
ATOM 713 C CA . ALA A 1 105 ? 5.182 -9.636 6.629 1.00 95.94 105 ALA A CA 1
ATOM 714 C C . ALA A 1 105 ? 4.612 -10.529 5.511 1.00 95.94 105 ALA A C 1
ATOM 716 O O . ALA A 1 105 ? 4.724 -10.180 4.339 1.00 95.94 105 ALA A O 1
ATOM 717 N N . PHE A 1 106 ? 3.947 -11.641 5.850 1.00 97.00 106 PHE A N 1
ATOM 718 C CA . PHE A 1 106 ? 3.359 -12.539 4.850 1.00 97.00 106 PHE A CA 1
ATOM 719 C C . PHE A 1 106 ? 2.233 -11.887 4.029 1.00 97.00 106 PHE A C 1
ATOM 721 O O . PHE A 1 106 ? 2.060 -12.240 2.866 1.00 97.00 106 PHE A O 1
ATOM 728 N N . VAL A 1 107 ? 1.499 -10.915 4.591 1.00 98.06 107 VAL A N 1
ATOM 729 C CA . VAL A 1 107 ? 0.451 -10.163 3.873 1.00 98.06 107 VAL A CA 1
ATOM 730 C C . VAL A 1 107 ? 1.076 -9.279 2.793 1.00 98.06 107 VAL A C 1
ATOM 732 O O . VAL A 1 107 ? 0.531 -9.147 1.701 1.00 98.06 107 VAL A O 1
ATOM 735 N N . ASN A 1 108 ? 2.257 -8.726 3.080 1.00 97.88 108 ASN A N 1
ATOM 736 C CA . ASN A 1 108 ? 2.977 -7.808 2.199 1.00 97.88 108 ASN A CA 1
ATOM 737 C C . ASN A 1 108 ? 4.089 -8.498 1.382 1.00 97.88 108 ASN A C 1
ATOM 739 O O . ASN A 1 108 ? 4.818 -7.825 0.657 1.00 97.88 108 ASN A O 1
ATOM 743 N N . ALA A 1 109 ? 4.232 -9.826 1.450 1.00 97.88 109 ALA A N 1
ATOM 744 C CA . ALA A 1 109 ? 5.331 -10.549 0.800 1.00 97.88 109 ALA A CA 1
ATOM 745 C C . ALA A 1 109 ? 5.342 -10.366 -0.731 1.00 97.88 109 ALA A C 1
ATOM 747 O O . ALA A 1 109 ? 6.400 -10.176 -1.339 1.00 97.88 109 ALA A O 1
ATOM 748 N N . SER A 1 110 ? 4.163 -10.358 -1.359 1.00 97.88 110 SER A N 1
ATOM 749 C CA . SER A 1 110 ? 4.022 -10.093 -2.798 1.00 97.88 110 SER A CA 1
ATOM 750 C C . SER A 1 110 ? 4.448 -8.672 -3.163 1.00 97.88 110 SER A C 1
ATOM 752 O O . SER A 1 110 ? 5.108 -8.475 -4.177 1.00 97.88 110 SER A O 1
ATOM 754 N N . TRP A 1 111 ? 4.128 -7.686 -2.320 1.00 98.38 111 TRP A N 1
ATOM 755 C CA . TRP A 1 111 ? 4.589 -6.315 -2.521 1.00 98.38 111 TRP A CA 1
ATOM 756 C C . TRP A 1 111 ? 6.110 -6.230 -2.445 1.00 98.38 111 TRP A C 1
ATOM 758 O O . TRP A 1 111 ? 6.740 -5.708 -3.359 1.00 98.38 111 TRP A O 1
ATOM 768 N N . VAL A 1 112 ? 6.712 -6.776 -1.386 1.00 97.56 112 VAL A N 1
ATOM 769 C CA . VAL A 1 112 ? 8.166 -6.720 -1.167 1.00 97.56 112 VAL A CA 1
ATOM 770 C C . VAL A 1 112 ? 8.932 -7.395 -2.308 1.00 97.56 112 VAL A C 1
ATOM 772 O O . VAL A 1 112 ? 9.942 -6.866 -2.757 1.00 97.56 112 VAL A O 1
ATOM 775 N N . SER A 1 113 ? 8.444 -8.534 -2.807 1.00 97.81 113 SER A N 1
ATOM 776 C CA . SER A 1 113 ? 9.111 -9.279 -3.885 1.00 97.81 113 SER A CA 1
ATOM 777 C C . SER A 1 113 ? 8.934 -8.674 -5.281 1.00 97.81 113 SER A C 1
ATOM 779 O O . SER A 1 113 ? 9.822 -8.832 -6.114 1.00 97.81 113 SER A O 1
ATOM 781 N N . GLN A 1 114 ? 7.810 -8.005 -5.563 1.00 97.75 114 GLN A N 1
ATOM 782 C CA . GLN A 1 114 ? 7.489 -7.526 -6.919 1.00 97.75 114 GLN A CA 1
ATOM 783 C C . GLN A 1 114 ? 7.683 -6.021 -7.112 1.00 97.75 114 GLN A C 1
ATOM 785 O O . GLN A 1 114 ? 7.907 -5.572 -8.238 1.00 97.75 114 GLN A O 1
ATOM 790 N N . ILE A 1 115 ? 7.540 -5.246 -6.037 1.00 97.12 115 ILE A N 1
ATOM 791 C CA . ILE A 1 115 ? 7.538 -3.781 -6.065 1.00 97.12 115 ILE A CA 1
ATOM 792 C C . ILE A 1 115 ? 8.644 -3.234 -5.167 1.00 97.12 115 ILE A C 1
ATOM 794 O O . ILE A 1 115 ? 9.482 -2.477 -5.646 1.00 97.12 115 ILE A O 1
ATOM 798 N N . GLY A 1 116 ? 8.668 -3.634 -3.894 1.00 96.25 116 GLY A N 1
ATOM 799 C CA . GLY A 1 116 ? 9.594 -3.089 -2.903 1.00 96.25 116 GLY A CA 1
ATOM 800 C C . GLY A 1 116 ? 9.347 -1.601 -2.639 1.00 96.25 116 GLY A C 1
ATOM 801 O O . GLY A 1 116 ? 8.199 -1.146 -2.592 1.00 96.25 116 GLY A O 1
ATOM 802 N N . ASP A 1 117 ? 10.431 -0.851 -2.453 1.00 95.50 117 ASP A N 1
ATOM 803 C CA . ASP A 1 117 ? 10.376 0.608 -2.413 1.00 95.50 117 ASP A CA 1
ATOM 804 C C . ASP A 1 117 ? 10.143 1.180 -3.813 1.00 95.50 117 ASP A C 1
ATOM 806 O O . ASP A 1 117 ? 10.657 0.687 -4.821 1.00 95.50 117 ASP A O 1
ATOM 810 N N . ILE A 1 118 ? 9.376 2.265 -3.880 1.00 95.19 118 ILE A N 1
ATOM 811 C CA . ILE A 1 118 ? 9.053 2.900 -5.152 1.00 95.19 118 ILE A CA 1
ATOM 812 C C . ILE A 1 118 ? 10.181 3.878 -5.493 1.00 95.19 118 ILE A C 1
ATOM 814 O O . ILE A 1 118 ? 10.257 4.965 -4.938 1.00 95.19 118 ILE A O 1
ATOM 818 N N . ASN A 1 119 ? 11.069 3.513 -6.416 1.00 92.31 119 ASN A N 1
ATOM 819 C CA . ASN A 1 119 ? 12.242 4.332 -6.767 1.00 92.31 119 ASN A CA 1
ATOM 820 C C . ASN A 1 119 ? 11.970 5.402 -7.845 1.00 92.31 119 ASN A C 1
ATOM 822 O O . ASN A 1 119 ? 12.883 6.110 -8.265 1.00 92.31 119 ASN A O 1
ATOM 826 N N . SER A 1 120 ? 10.735 5.501 -8.335 1.00 92.69 120 SER A N 1
ATOM 827 C CA . SER A 1 120 ? 10.330 6.420 -9.403 1.00 92.69 120 SER A CA 1
ATOM 828 C C . SER A 1 120 ? 8.862 6.826 -9.260 1.00 92.69 120 SER A C 1
ATOM 830 O O . SER A 1 120 ? 8.158 6.359 -8.373 1.00 92.69 120 SER A O 1
ATOM 832 N N . VAL A 1 121 ? 8.374 7.709 -10.128 1.00 94.31 121 VAL A N 1
ATOM 833 C CA . VAL A 1 121 ? 6.972 8.139 -10.091 1.00 94.31 121 VAL A CA 1
ATOM 834 C C . VAL A 1 121 ? 6.034 6.960 -10.395 1.00 94.31 121 VAL A C 1
ATOM 836 O O . VAL A 1 121 ? 6.161 6.332 -11.446 1.00 94.31 121 VAL A O 1
ATOM 839 N N . ALA A 1 122 ? 5.066 6.683 -9.516 1.00 96.50 122 ALA A N 1
ATOM 840 C CA . ALA A 1 122 ? 4.105 5.587 -9.678 1.00 96.50 122 ALA A CA 1
ATOM 841 C C . ALA A 1 122 ? 2.664 6.015 -9.363 1.00 96.50 122 ALA A C 1
ATOM 843 O O . ALA A 1 122 ? 2.420 6.760 -8.415 1.00 96.50 122 ALA A O 1
ATOM 844 N N . ALA A 1 123 ? 1.698 5.511 -10.137 1.00 97.75 123 ALA A N 1
ATOM 845 C CA . ALA A 1 123 ? 0.275 5.671 -9.841 1.00 97.75 123 ALA A CA 1
ATOM 846 C C . ALA A 1 123 ? -0.185 4.595 -8.847 1.00 97.75 123 ALA A C 1
ATOM 848 O O . ALA A 1 123 ? 0.046 3.405 -9.067 1.00 97.75 123 ALA A O 1
ATOM 849 N N . LEU A 1 124 ? -0.845 5.014 -7.770 1.00 98.19 124 LEU A N 1
ATOM 850 C CA . LEU A 1 124 ? -1.266 4.153 -6.668 1.00 98.19 124 LEU A CA 1
ATOM 851 C C . LEU A 1 124 ? -2.737 4.380 -6.342 1.00 98.19 124 LEU A C 1
ATOM 853 O O . LEU A 1 124 ? -3.204 5.518 -6.268 1.00 98.19 124 LEU A O 1
ATOM 857 N N . LEU A 1 125 ? -3.451 3.290 -6.083 1.00 97.94 125 LEU A N 1
ATOM 858 C CA . LEU A 1 125 ? -4.790 3.330 -5.516 1.00 97.94 125 LEU A CA 1
ATOM 859 C C . LEU A 1 125 ? -4.679 3.200 -3.995 1.00 97.94 125 LEU A C 1
ATOM 861 O O . LEU A 1 125 ? -4.239 2.174 -3.482 1.00 97.94 125 LEU A O 1
ATOM 865 N N . VAL A 1 126 ? -5.074 4.242 -3.273 1.00 97.75 126 VAL A N 1
ATOM 866 C CA . VAL A 1 126 ? -4.946 4.330 -1.815 1.00 97.75 126 VAL A CA 1
ATOM 867 C C . VAL A 1 126 ? -6.327 4.347 -1.188 1.00 97.75 126 VAL A C 1
ATOM 869 O O . VAL A 1 126 ? -7.164 5.171 -1.542 1.00 97.75 126 VAL A O 1
ATOM 872 N N . PHE A 1 127 ? -6.568 3.453 -0.237 1.00 96.62 127 PHE A N 1
ATOM 873 C CA . PHE A 1 127 ? -7.799 3.418 0.543 1.00 96.62 127 PHE A CA 1
ATOM 874 C C . PHE A 1 127 ? -7.536 4.000 1.924 1.00 96.62 127 PHE A C 1
ATOM 876 O O . PHE A 1 127 ? -6.690 3.489 2.660 1.00 96.62 127 PHE A O 1
ATOM 883 N N . CYS A 1 128 ? -8.285 5.042 2.271 1.00 95.50 128 CYS A N 1
ATOM 884 C CA . CYS A 1 128 ? -8.228 5.670 3.585 1.00 95.50 128 CYS A CA 1
ATOM 885 C C . CYS A 1 128 ? -9.303 5.066 4.501 1.00 95.50 128 CYS A C 1
ATOM 887 O O . CYS A 1 128 ? -10.408 4.741 4.047 1.00 95.50 128 CYS A O 1
ATOM 889 N N . ASP A 1 129 ? -9.011 4.935 5.790 1.00 92.38 129 ASP A N 1
ATOM 890 C CA . ASP A 1 129 ? -10.007 4.552 6.786 1.00 92.38 129 ASP A CA 1
ATOM 891 C C . ASP A 1 129 ? -11.077 5.632 6.976 1.00 92.38 129 ASP A C 1
ATOM 893 O O . ASP A 1 129 ? -10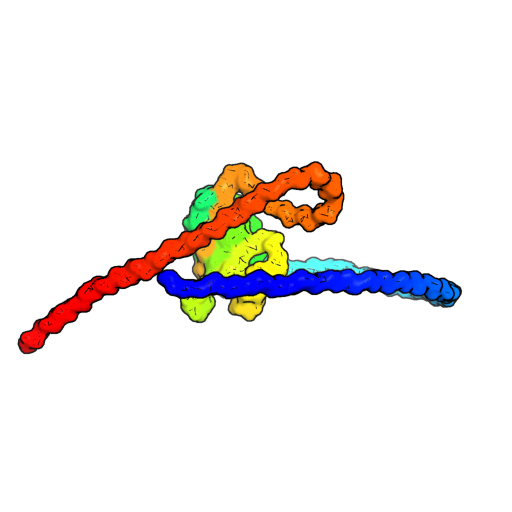.906 6.803 6.633 1.00 92.38 129 ASP A O 1
ATOM 897 N N . ALA A 1 130 ? -12.239 5.221 7.480 1.00 80.31 130 ALA A N 1
ATOM 898 C CA . ALA A 1 130 ? -13.248 6.159 7.959 1.00 80.31 130 ALA A CA 1
ATOM 899 C C . ALA A 1 130 ? -12.766 6.783 9.287 1.00 80.31 130 ALA A C 1
ATOM 901 O O . ALA A 1 130 ? -12.031 6.131 10.035 1.00 80.31 130 ALA A O 1
ATOM 902 N N . PRO A 1 131 ? -13.160 8.026 9.612 1.00 68.81 131 PRO A N 1
ATOM 903 C CA . PRO A 1 131 ? -12.689 8.663 10.829 1.00 68.81 131 PRO A CA 1
ATOM 904 C C . PRO A 1 131 ? -13.253 7.881 12.025 1.00 68.81 131 PRO A C 1
ATOM 906 O O . PRO A 1 131 ? -14.410 7.462 12.013 1.00 68.81 131 PRO A O 1
ATOM 909 N N . GLY A 1 132 ? -12.428 7.648 13.045 1.00 63.19 132 GLY A N 1
ATOM 910 C CA . GLY A 1 132 ? -12.828 6.887 14.234 1.00 63.19 132 GLY A CA 1
ATOM 911 C C . GLY A 1 132 ? -12.655 5.369 14.132 1.00 63.19 132 GLY A C 1
ATOM 912 O O . GLY A 1 132 ? -12.843 4.685 15.133 1.00 63.19 132 GLY A O 1
ATOM 913 N N . GLN A 1 133 ? -12.228 4.830 12.985 1.00 53.12 133 GLN A N 1
ATOM 914 C CA . GLN A 1 133 ? -11.667 3.480 12.937 1.00 53.12 133 GLN A CA 1
ATOM 915 C C . GLN A 1 133 ? -10.188 3.588 13.306 1.00 53.12 133 GLN A C 1
ATOM 917 O O . GLN A 1 133 ? -9.328 3.775 12.448 1.00 53.12 133 GLN A O 1
ATOM 922 N N . THR A 1 134 ? -9.878 3.535 14.603 1.00 54.28 134 THR A N 1
ATOM 923 C CA . THR A 1 134 ? -8.520 3.175 15.013 1.00 54.28 134 THR A CA 1
ATOM 924 C C . THR A 1 134 ? -8.277 1.804 14.419 1.00 54.28 134 THR A C 1
ATOM 926 O O . THR A 1 134 ? -9.004 0.875 14.777 1.00 54.28 134 THR A O 1
ATOM 929 N N . SER A 1 135 ? -7.348 1.701 13.462 1.00 58.12 135 SER A N 1
ATOM 930 C CA . SER A 1 135 ? -6.958 0.438 12.849 1.00 58.12 135 SER A CA 1
ATOM 931 C C . SER A 1 135 ? -6.778 -0.540 13.992 1.00 58.12 135 SER A C 1
ATOM 933 O O . SER A 1 135 ? -5.912 -0.349 14.848 1.00 58.12 135 SER A O 1
ATOM 935 N N . ASN A 1 136 ? -7.717 -1.479 14.095 1.00 48.03 136 ASN A N 1
ATOM 936 C CA . ASN A 1 136 ? -7.792 -2.392 15.213 1.00 48.03 136 ASN A CA 1
ATOM 937 C C . ASN A 1 136 ? -6.668 -3.380 14.936 1.00 48.03 136 ASN A C 1
ATOM 939 O O . ASN A 1 136 ? -6.885 -4.442 14.351 1.00 48.03 136 ASN A O 1
ATOM 943 N N . THR A 1 137 ? -5.440 -2.952 15.236 1.00 52.44 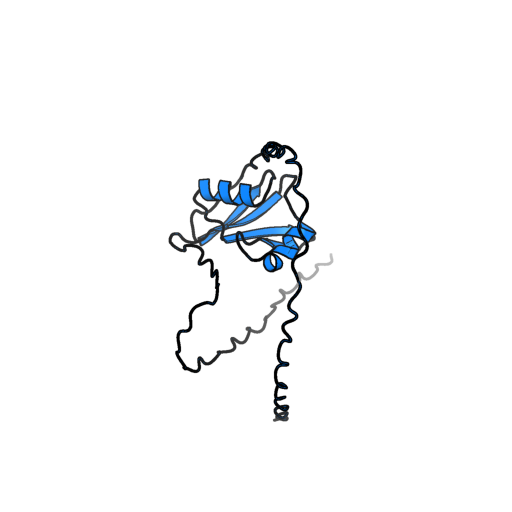137 THR A N 1
ATOM 944 C CA . THR A 1 137 ? -4.249 -3.772 15.287 1.00 52.44 137 THR A CA 1
ATOM 945 C C . THR A 1 137 ? -4.607 -4.827 16.303 1.00 52.44 137 THR A C 1
ATOM 947 O O . THR A 1 137 ? -4.435 -4.647 17.506 1.00 52.44 137 THR A O 1
ATOM 950 N N . SER A 1 138 ? -5.187 -5.919 15.811 1.00 51.19 138 SER A N 1
ATOM 951 C CA . SER A 1 138 ? -5.315 -7.169 16.529 1.00 51.19 138 SER A CA 1
ATOM 952 C C . SER A 1 138 ? -3.897 -7.703 16.665 1.00 51.19 138 SER A C 1
ATOM 954 O O . SER A 1 138 ? -3.514 -8.690 16.047 1.00 51.19 138 SER A O 1
ATOM 956 N N . GLY A 1 139 ? -3.094 -7.003 17.468 1.00 49.47 139 GLY A N 1
ATOM 957 C CA . GLY A 1 139 ? -1.958 -7.548 18.172 1.00 49.47 139 GLY A CA 1
ATOM 958 C C . GLY A 1 139 ? -2.530 -8.521 19.184 1.00 49.47 139 GLY A C 1
ATOM 959 O O . GLY A 1 139 ? -2.588 -8.243 20.378 1.00 49.47 139 GLY A O 1
ATOM 960 N N . GLY A 1 140 ? -3.029 -9.645 18.674 1.00 44.19 140 GLY A N 1
ATOM 961 C CA . GLY A 1 140 ? -3.307 -10.829 19.451 1.00 44.19 140 GLY A CA 1
ATOM 962 C C . GLY A 1 140 ? -1.980 -11.382 19.941 1.00 44.19 140 GLY A C 1
ATOM 963 O O . GLY A 1 140 ? -1.481 -12.366 19.412 1.00 44.19 140 GLY A O 1
ATOM 964 N N . THR A 1 141 ? -1.420 -10.767 20.978 1.00 49.50 141 THR A N 1
ATOM 965 C CA . THR A 1 141 ? -0.699 -11.539 21.981 1.00 49.50 141 THR A CA 1
ATOM 966 C C . THR A 1 141 ? -1.785 -12.220 22.805 1.00 49.50 141 THR A C 1
ATOM 968 O O . THR A 1 141 ? -2.294 -11.665 23.777 1.00 49.50 141 THR A O 1
ATOM 971 N N . SER A 1 142 ? -2.218 -13.401 22.351 1.00 50.25 142 SER A N 1
ATOM 972 C CA . SER A 1 142 ? -3.116 -14.288 23.093 1.00 50.25 142 SER A CA 1
ATOM 973 C C . SER A 1 142 ? -2.441 -14.717 24.395 1.00 50.25 142 SER A C 1
ATOM 975 O O . SER A 1 142 ? -1.735 -15.717 24.451 1.00 50.25 142 SER A O 1
ATOM 977 N N . GLY A 1 143 ? -2.666 -13.935 25.445 1.00 52.31 143 GLY A N 1
ATOM 978 C CA . GLY A 1 143 ? -2.287 -14.224 26.824 1.00 52.31 143 GLY A CA 1
ATOM 979 C C . GLY A 1 143 ? -3.425 -13.840 27.762 1.00 52.31 143 GLY A C 1
ATOM 980 O O . GLY A 1 143 ? -3.237 -13.050 28.676 1.00 52.31 143 GLY A O 1
ATOM 981 N N . GLY A 1 144 ? -4.634 -14.327 27.485 1.00 47.75 144 GLY A N 1
ATOM 982 C CA . GLY A 1 144 ? -5.824 -14.027 28.274 1.00 47.75 144 GLY A CA 1
ATOM 983 C C . GLY A 1 144 ? -6.791 -15.198 28.258 1.00 47.75 144 GLY A C 1
ATOM 984 O O . GLY A 1 144 ? -7.628 -15.309 27.367 1.00 47.75 144 GLY A O 1
ATOM 985 N N . THR A 1 145 ? -6.655 -16.077 29.246 1.00 51.03 145 THR A N 1
ATOM 986 C CA . THR A 1 145 ? -7.629 -17.114 29.586 1.00 51.03 145 THR A CA 1
ATOM 987 C C . THR A 1 145 ? -8.953 -16.442 29.942 1.00 51.03 145 THR A C 1
ATOM 989 O O . THR A 1 145 ? -9.097 -15.903 31.034 1.00 51.03 145 THR A O 1
ATOM 992 N N . SER A 1 146 ? -9.927 -16.462 29.037 1.00 54.38 146 SER A N 1
ATOM 993 C CA . SER A 1 146 ? -11.312 -16.128 29.368 1.00 54.38 146 SER A CA 1
ATOM 994 C C . SER A 1 146 ? -12.210 -17.216 28.806 1.00 54.38 146 SER A C 1
ATOM 996 O O . SER A 1 146 ? -12.373 -17.359 27.594 1.00 54.38 146 SER A O 1
ATOM 998 N N . GLY A 1 147 ? -12.708 -18.051 29.716 1.00 59.00 147 GLY A N 1
ATOM 999 C CA . GLY A 1 147 ? -13.644 -19.112 29.406 1.00 59.00 147 GLY A CA 1
ATOM 1000 C C . GLY A 1 147 ? -14.969 -18.519 28.953 1.00 59.00 147 GLY A C 1
ATOM 1001 O O . GLY A 1 147 ? -15.624 -17.809 29.708 1.00 59.00 147 GLY A O 1
ATOM 1002 N N . ASN A 1 148 ? -15.374 -18.847 27.731 1.00 53.56 148 ASN A N 1
ATOM 1003 C CA . ASN A 1 148 ? -16.778 -18.816 27.359 1.00 53.56 148 ASN A CA 1
ATOM 1004 C C . ASN A 1 148 ? -17.036 -19.869 26.276 1.00 53.56 148 ASN A C 1
ATOM 1006 O O . ASN A 1 148 ? -16.754 -19.678 25.095 1.00 53.56 148 ASN A O 1
ATOM 1010 N N . THR A 1 149 ? -17.527 -21.025 26.709 1.00 54.22 149 THR A N 1
ATOM 1011 C CA . THR A 1 149 ? -18.044 -22.094 25.857 1.00 54.22 149 THR A CA 1
ATOM 1012 C C . THR A 1 149 ? -19.395 -21.676 25.288 1.00 54.22 149 THR A C 1
ATOM 1014 O O . THR A 1 149 ? -20.411 -21.751 25.975 1.00 54.22 149 THR A O 1
ATOM 1017 N N . GLY A 1 150 ? -19.407 -21.264 24.023 1.00 56.50 150 GLY A N 1
ATOM 1018 C CA . GLY A 1 150 ? -20.614 -21.130 23.214 1.00 56.50 150 GLY A CA 1
ATOM 1019 C C . GLY A 1 150 ? -20.302 -21.508 21.762 1.00 56.50 150 GLY A C 1
ATOM 1020 O O . GLY A 1 150 ? -19.354 -20.957 21.202 1.00 56.50 150 GLY A O 1
ATOM 1021 N N . PRO A 1 151 ? -21.030 -22.454 21.142 1.00 59.34 151 PRO A N 1
ATOM 1022 C CA . PRO A 1 151 ? -20.794 -22.834 19.755 1.00 59.34 151 PRO A CA 1
ATOM 1023 C C . PRO A 1 151 ? -21.310 -21.733 18.820 1.00 59.34 151 PRO A C 1
ATOM 1025 O O . PRO A 1 151 ? -22.510 -21.608 18.591 1.00 59.34 151 PRO A O 1
ATOM 1028 N N . SER A 1 152 ? -20.398 -20.928 18.274 1.00 52.50 152 SER A N 1
ATOM 1029 C CA . SER A 1 152 ? -20.713 -20.017 17.173 1.00 52.50 152 SER A CA 1
ATOM 1030 C C . SER A 1 152 ? -20.755 -20.795 15.863 1.00 52.50 152 SER A C 1
ATOM 1032 O O . SER A 1 152 ? -19.741 -21.276 15.358 1.00 52.50 152 SER A O 1
ATOM 1034 N N . THR A 1 153 ? -21.959 -20.913 15.320 1.00 51.66 153 THR A N 1
ATOM 1035 C CA . THR A 1 153 ? -22.272 -21.487 14.015 1.00 51.66 153 THR A CA 1
ATOM 1036 C C . THR A 1 153 ? -21.613 -20.653 12.912 1.00 51.66 153 THR A C 1
ATOM 1038 O O . THR A 1 153 ? -21.978 -19.500 12.688 1.00 51.66 153 THR A O 1
ATOM 1041 N N . VAL A 1 154 ? -20.627 -21.225 12.217 1.00 50.41 154 VAL A N 1
ATOM 1042 C CA . VAL A 1 154 ? -19.994 -20.608 11.044 1.00 50.41 154 VAL A CA 1
ATOM 1043 C C . VAL A 1 154 ? -20.954 -20.734 9.862 1.00 50.41 154 VAL A C 1
ATOM 1045 O O . VAL A 1 154 ? -21.129 -21.813 9.302 1.00 50.41 154 VAL A O 1
ATOM 1048 N N . GLY A 1 155 ? -21.604 -19.631 9.495 1.00 47.25 155 GLY A N 1
ATOM 1049 C CA . GLY A 1 155 ? -22.375 -19.536 8.261 1.00 47.25 155 GLY A CA 1
ATOM 1050 C C . GLY A 1 155 ? -21.436 -19.423 7.062 1.00 47.25 155 GLY A C 1
ATOM 1051 O O . GLY A 1 155 ? -20.807 -18.386 6.861 1.00 47.25 155 GLY A O 1
ATOM 1052 N N . SER A 1 156 ? -21.331 -20.484 6.264 1.00 53.47 156 SER A N 1
ATOM 1053 C CA . SER A 1 156 ? -20.687 -20.442 4.951 1.00 53.47 156 SER A CA 1
ATOM 1054 C C . SER A 1 156 ? -21.477 -19.516 4.026 1.00 53.47 156 SER A C 1
ATOM 1056 O O . SER A 1 156 ? -22.567 -19.858 3.575 1.00 53.47 156 SER A O 1
ATOM 1058 N N . ALA A 1 157 ? -20.930 -18.336 3.737 1.00 49.88 157 ALA A N 1
ATOM 1059 C CA . ALA A 1 157 ? -21.445 -17.478 2.681 1.00 49.88 157 ALA A CA 1
ATOM 1060 C C . ALA A 1 157 ? -21.112 -18.112 1.319 1.00 49.88 157 ALA A C 1
ATOM 1062 O O . ALA A 1 157 ? -19.959 -18.142 0.892 1.00 49.88 157 ALA A O 1
ATOM 1063 N N . THR A 1 158 ? -22.130 -18.657 0.656 1.00 52.91 158 THR A N 1
ATOM 1064 C CA . THR A 1 158 ? -22.072 -19.116 -0.733 1.00 52.91 158 THR A CA 1
ATOM 1065 C C . THR A 1 158 ? -21.784 -17.925 -1.648 1.00 52.91 158 THR A C 1
ATOM 1067 O O . THR A 1 158 ? -22.524 -16.942 -1.645 1.00 52.91 158 THR A O 1
ATOM 1070 N N . ALA A 1 159 ? -20.708 -18.003 -2.432 1.00 54.97 159 ALA A N 1
ATOM 1071 C CA . ALA A 1 159 ? -20.423 -17.026 -3.476 1.00 54.97 159 ALA A CA 1
ATOM 1072 C C . ALA A 1 159 ? -21.541 -17.050 -4.544 1.00 54.97 159 ALA A C 1
ATOM 1074 O O . ALA A 1 159 ? -21.933 -18.139 -4.972 1.00 54.97 159 ALA A O 1
ATOM 1075 N N . PRO A 1 160 ? -22.069 -15.895 -4.988 1.00 63.94 160 PRO A N 1
ATOM 1076 C CA . PRO A 1 160 ? -23.045 -15.859 -6.072 1.00 63.94 160 PRO A CA 1
ATOM 1077 C C . PRO A 1 160 ? -22.397 -16.290 -7.403 1.00 63.94 160 PRO A C 1
ATOM 1079 O O . PRO A 1 160 ? -21.237 -15.951 -7.652 1.00 63.94 160 PRO A O 1
ATOM 1082 N N . PRO A 1 161 ? -23.116 -17.019 -8.277 1.00 67.12 161 PRO A N 1
ATOM 1083 C CA . PRO A 1 161 ? -22.603 -17.397 -9.587 1.00 67.12 161 PRO A CA 1
ATOM 1084 C C . PRO A 1 161 ? -22.445 -16.165 -10.487 1.00 67.12 161 PRO A C 1
ATOM 1086 O O . PRO A 1 161 ? -23.387 -15.397 -10.697 1.00 67.12 161 PRO A O 1
ATOM 1089 N N . SER A 1 162 ? -21.248 -16.000 -11.049 1.00 66.38 162 SER A N 1
ATOM 1090 C CA . SER A 1 162 ? -20.944 -15.010 -12.080 1.00 66.38 162 SER A CA 1
ATOM 1091 C C . SER A 1 162 ? -21.818 -15.249 -13.312 1.00 66.38 162 SER A C 1
ATOM 1093 O O . SER A 1 162 ? -21.587 -16.182 -14.077 1.00 66.38 162 SER A O 1
ATOM 1095 N N . SER A 1 163 ? -22.827 -14.405 -13.514 1.00 66.56 163 SER A N 1
ATOM 1096 C CA . SER A 1 163 ? -23.581 -14.359 -14.767 1.00 66.56 163 SER A CA 1
ATOM 1097 C C . SER A 1 163 ? -22.884 -13.384 -15.714 1.00 66.56 163 SER A C 1
ATOM 1099 O O . SER A 1 163 ? -23.166 -12.187 -15.721 1.00 66.56 163 SER A O 1
ATOM 1101 N N . GLU A 1 164 ? -21.918 -13.889 -16.479 1.00 65.25 164 GLU A N 1
ATOM 1102 C CA . GLU A 1 164 ? -21.258 -13.142 -17.550 1.00 65.25 164 GLU A CA 1
ATOM 1103 C C . GLU A 1 164 ? -22.233 -12.972 -18.726 1.00 65.25 164 GLU A C 1
ATOM 1105 O O . GLU A 1 164 ? -22.424 -13.866 -19.548 1.00 65.25 164 GLU A O 1
ATOM 1110 N N . THR A 1 165 ? -22.894 -11.815 -18.793 1.00 68.06 165 THR A N 1
ATOM 1111 C CA . THR A 1 165 ? -23.706 -11.429 -19.953 1.00 68.06 165 THR A CA 1
ATOM 1112 C C . THR A 1 165 ? -22.780 -10.815 -20.998 1.00 68.06 165 THR A C 1
ATOM 1114 O O . THR A 1 165 ? -22.424 -9.640 -20.916 1.00 68.06 165 THR A O 1
ATOM 1117 N N . ARG A 1 166 ? -22.352 -11.618 -21.975 1.00 71.94 166 ARG A N 1
ATOM 1118 C CA . ARG A 1 166 ? -21.617 -11.137 -23.154 1.00 71.94 166 ARG A CA 1
ATOM 1119 C C . ARG A 1 166 ? -22.546 -10.272 -24.025 1.00 71.94 166 ARG A C 1
ATOM 1121 O O . ARG A 1 166 ? -23.590 -10.776 -24.441 1.00 71.94 166 ARG A O 1
ATOM 1128 N N . PRO A 1 167 ? -22.199 -9.012 -24.340 1.00 77.12 167 PRO A N 1
ATOM 1129 C CA . PRO A 1 167 ? -22.954 -8.230 -25.311 1.00 77.12 167 PRO A CA 1
ATOM 1130 C C . PRO A 1 167 ? -22.797 -8.819 -26.729 1.00 77.12 167 PRO A C 1
ATOM 1132 O O . PRO A 1 167 ? -21.723 -9.332 -27.062 1.00 77.12 167 PRO A O 1
ATOM 1135 N N . PRO A 1 168 ? -23.844 -8.759 -27.574 1.00 77.56 168 PRO A N 1
ATOM 1136 C CA . PRO A 1 168 ? -23.757 -9.170 -28.971 1.00 77.56 168 PRO A CA 1
ATOM 1137 C C . PRO A 1 168 ? -22.771 -8.269 -29.729 1.00 77.56 168 PRO A C 1
ATOM 1139 O O . PRO A 1 168 ? -22.811 -7.045 -29.610 1.00 77.56 168 PRO A O 1
ATOM 1142 N N . GLY A 1 169 ? -21.858 -8.889 -30.481 1.00 77.31 169 GLY A N 1
ATOM 1143 C CA . GLY A 1 169 ? -20.870 -8.182 -31.295 1.00 77.31 169 GLY A CA 1
ATOM 1144 C C . GLY A 1 169 ? -21.513 -7.415 -32.460 1.00 77.31 169 GLY A C 1
ATOM 1145 O O . GLY A 1 169 ? -22.587 -7.805 -32.925 1.00 77.31 169 GLY A O 1
ATOM 1146 N N . PRO A 1 170 ? -20.876 -6.332 -32.942 1.00 76.62 170 PRO A N 1
ATOM 1147 C CA . PRO A 1 170 ? -21.378 -5.554 -34.068 1.00 76.62 170 PRO A CA 1
ATOM 1148 C C . PRO A 1 170 ? -21.375 -6.407 -35.342 1.00 76.62 170 PRO A C 1
ATOM 1150 O O . PRO A 1 170 ? -20.337 -6.921 -35.760 1.00 76.62 170 PRO A O 1
ATOM 1153 N N . GLY A 1 171 ? -22.561 -6.573 -35.931 1.00 69.88 171 GLY A N 1
ATOM 1154 C CA . GLY A 1 171 ? -22.737 -7.202 -37.234 1.00 69.88 171 GLY A CA 1
ATOM 1155 C C . GLY A 1 171 ? -22.015 -6.400 -38.311 1.00 69.88 171 GLY A C 1
ATOM 1156 O O . GLY A 1 171 ? -22.134 -5.177 -38.365 1.00 69.88 171 GLY A O 1
ATOM 1157 N N . GLY A 1 172 ? -21.247 -7.109 -39.134 1.00 69.75 172 GLY A N 1
ATOM 1158 C CA . GLY A 1 172 ? -20.567 -6.539 -40.284 1.00 69.75 172 GLY A CA 1
ATOM 1159 C C . GLY A 1 172 ? -21.555 -6.012 -41.320 1.00 69.75 172 GLY A C 1
ATOM 1160 O O . GLY A 1 172 ? -22.614 -6.593 -41.553 1.00 69.75 172 GLY A O 1
ATOM 1161 N N . ASN A 1 173 ? -21.172 -4.916 -41.956 1.00 69.06 173 ASN A N 1
ATOM 1162 C CA . ASN A 1 173 ? -21.727 -4.449 -43.210 1.00 69.06 173 ASN A CA 1
ATOM 1163 C C . ASN A 1 173 ? -20.614 -4.493 -44.260 1.00 69.06 173 ASN A C 1
ATOM 1165 O O . ASN A 1 173 ? -19.751 -3.622 -44.322 1.00 69.06 173 ASN A O 1
ATOM 1169 N N . GLU A 1 174 ? -20.649 -5.556 -45.057 1.00 62.97 174 GLU A N 1
ATOM 1170 C CA . GLU A 1 174 ? -19.980 -5.638 -46.349 1.00 62.97 174 GLU A CA 1
ATOM 1171 C C . GLU A 1 174 ? -20.683 -4.673 -47.314 1.00 62.97 174 GLU A C 1
ATOM 1173 O O . GLU A 1 174 ? -21.908 -4.713 -47.470 1.00 62.97 174 GLU A O 1
ATOM 1178 N N . SER A 1 175 ? -19.920 -3.782 -47.940 1.00 64.06 175 SER A N 1
ATOM 1179 C CA . SER A 1 175 ? -20.260 -3.088 -49.189 1.00 64.06 175 SER A CA 1
ATOM 1180 C C . SER A 1 175 ? -18.975 -2.662 -49.882 1.00 64.06 175 SER A C 1
ATOM 1182 O O . SER A 1 175 ? -18.082 -2.148 -49.170 1.00 64.06 175 SER A O 1
#

Foldseek 3Di:
DDDDDDDDDDDDDDDDDDDDDDDDDDDDDDDDDDDPDPDDDDPPDWPLWDWAFDDDLAQDKTKIKTAWDAPVSVCVVCVVVNFNFQKKWFDDPNDTQIDGPPDPCVNNVSVCVGPNTPHGIGIMITGGHGPPCPVPPCPPPPPDDDDDDDDDDDDPDDDDDDPPDDDDDDDDDDD

Radius of gyration: 27.62 Å; chains: 1; bounding box: 68×56×84 Å

Sequence (175 aa):
SEFLTPLGATATPSPTASPTTTSTTPTPTPSATVTPTPSPTTPPSASAGVITGNLPPTGKAGLIVWGGGSMDSLVVTAAGRGCNVRSIYAVKDGRFVGYTPGAPAFVNASWVSQIGDINSVAALLVFCDAPGQTSNTSGGTSGGTSGNTGPSTVGSATAPPSSETRPPGPGGNES

pLDDT: mean 78.06, std 17.6, range [44.19, 98.44]

Secondary structure (DSSP, 8-state):
---PPPPPPPPPPPPPPPPP---PPPPPPP----PPPPP--PPP----PPEESPPPSSSSEEEEEE-SB-HHHHHHHHHTTT--EEEEEEEETTEEEEE-TT--TTTSHHHHHHT-SB-S-EEEEEEEPPTT-------------------------PPPP----PPPPPPP---